Protein AF-A0A764TY96-F1 (afdb_monomer_lite)

Organism: Salmonella enterica (NCBI:txid28901)

Radius of gyration: 15.21 Å; chains: 1; bounding box: 51×39×33 Å

Secondary structure (DSSP, 8-state):
--EEEEEESSHHHHHHHHHHHHHH-TTSEEEEE-SHHHHHHHHHH-TT-EEEEES-GGGGHHHHHHHHHHHTTS-EEEEES---HHHHHHHHHTT---EEEHHHHHHHHS--SS-PPPPHHHHHHHSPP--------

Foldseek 3Di:
DQEAEEEELDVVLLVLVVVLCCVPPVSHHYHYDNDLVVVVVVCVVCVAHEYEYAEQQVVPLVSLVVCLVSPPPYHYEYEYQDHDPVSVVSCVVSVNPHYDYVVLCVVSSPPDDDPRDRDPSVVPSVDPPPPPPPPDD

pLDDT: mean 85.26, std 15.01, range [36.34, 96.69]

Structure (mmCIF, N/CA/C/O backbone):
data_AF-A0A764TY96-F1
#
_entry.id   AF-A0A764TY96-F1
#
loop_
_atom_site.group_PDB
_atom_site.id
_atom_site.type_symbol
_atom_site.label_atom_id
_atom_site.label_alt_id
_atom_site.label_comp_id
_atom_site.label_asym_id
_atom_site.label_entity_id
_atom_site.label_seq_id
_atom_site.pdbx_PDB_ins_code
_atom_site.Cartn_x
_atom_site.Cartn_y
_atom_site.Cartn_z
_atom_site.occupancy
_atom_site.B_iso_or_equiv
_atom_site.auth_seq_id
_atom_site.auth_comp_id
_atom_site.auth_asym_id
_atom_site.auth_atom_id
_atom_site.pdbx_PDB_model_num
ATOM 1 N N . MET A 1 1 ? -14.340 -0.416 6.680 1.00 81.19 1 MET A N 1
ATOM 2 C CA . MET A 1 1 ? -13.024 -1.053 6.851 1.00 81.19 1 MET A CA 1
ATOM 3 C C . MET A 1 1 ? -12.384 -0.429 8.074 1.00 81.19 1 MET A C 1
ATOM 5 O O . MET A 1 1 ? -12.250 0.789 8.084 1.00 81.19 1 MET A O 1
ATOM 9 N N . ARG A 1 2 ? -12.104 -1.229 9.109 1.00 87.56 2 ARG A N 1
ATOM 10 C CA . ARG A 1 2 ? -11.514 -0.759 10.378 1.00 87.56 2 ARG A CA 1
ATOM 11 C C . ARG A 1 2 ? -10.001 -0.971 10.444 1.00 87.56 2 ARG A C 1
ATOM 13 O O . ARG A 1 2 ? -9.323 -0.186 11.091 1.00 87.56 2 ARG A O 1
ATOM 20 N N . ASN A 1 3 ? -9.492 -1.978 9.736 1.00 93.69 3 ASN A N 1
ATOM 21 C CA . ASN A 1 3 ? -8.082 -2.348 9.750 1.00 93.69 3 ASN A CA 1
ATOM 22 C C . ASN A 1 3 ? -7.421 -1.978 8.420 1.00 93.69 3 ASN A C 1
ATOM 24 O O . ASN A 1 3 ? -8.009 -2.179 7.351 1.00 93.69 3 ASN A O 1
ATOM 28 N N . VAL A 1 4 ? -6.207 -1.444 8.494 1.00 95.69 4 VAL A N 1
ATOM 29 C CA . VAL A 1 4 ? -5.368 -1.090 7.347 1.00 95.69 4 VAL A CA 1
ATOM 30 C C . VAL A 1 4 ? -3.994 -1.713 7.550 1.00 95.69 4 VAL A C 1
ATOM 32 O O . VAL A 1 4 ? -3.360 -1.518 8.585 1.00 95.69 4 VAL A O 1
ATOM 35 N N . ILE A 1 5 ? -3.531 -2.453 6.552 1.00 96.38 5 ILE A N 1
ATOM 36 C CA . ILE A 1 5 ? -2.167 -2.960 6.475 1.00 96.38 5 ILE A CA 1
ATOM 37 C C . ILE A 1 5 ? -1.405 -2.061 5.510 1.00 96.38 5 ILE A C 1
ATOM 39 O O . ILE A 1 5 ? -1.843 -1.847 4.381 1.00 96.38 5 ILE A O 1
ATOM 43 N N . ILE A 1 6 ? -0.269 -1.536 5.949 1.00 96.69 6 ILE A N 1
ATOM 44 C CA . ILE A 1 6 ? 0.631 -0.734 5.125 1.00 96.69 6 ILE A CA 1
ATOM 45 C C . ILE A 1 6 ? 1.892 -1.549 4.914 1.00 96.69 6 ILE A C 1
ATOM 47 O O . ILE A 1 6 ? 2.616 -1.831 5.866 1.00 96.69 6 ILE A O 1
ATOM 51 N N . TYR A 1 7 ? 2.154 -1.915 3.670 1.00 95.94 7 TYR A N 1
ATOM 52 C CA . TYR A 1 7 ? 3.398 -2.541 3.274 1.00 95.94 7 TYR A CA 1
ATOM 53 C C . TYR A 1 7 ? 4.252 -1.560 2.490 1.00 95.94 7 TYR A C 1
ATOM 55 O O . TYR A 1 7 ? 3.772 -0.919 1.562 1.00 95.94 7 TYR A O 1
ATOM 63 N N . GLY A 1 8 ? 5.526 -1.477 2.832 1.00 93.12 8 GLY A N 1
ATOM 64 C CA . GLY A 1 8 ? 6.500 -0.676 2.113 1.00 93.12 8 GLY A CA 1
ATOM 65 C C . GLY A 1 8 ? 7.893 -1.198 2.402 1.00 93.12 8 GLY A C 1
ATOM 66 O O . GLY A 1 8 ? 8.187 -1.632 3.514 1.00 93.12 8 GLY A O 1
ATOM 67 N N . ILE A 1 9 ? 8.750 -1.161 1.388 1.00 86.50 9 ILE A N 1
ATOM 68 C CA . ILE A 1 9 ? 10.121 -1.677 1.495 1.00 86.50 9 ILE A CA 1
ATOM 69 C C . ILE A 1 9 ? 10.954 -0.769 2.394 1.00 86.50 9 ILE A C 1
ATOM 71 O O . ILE A 1 9 ? 11.745 -1.236 3.207 1.00 86.50 9 ILE A O 1
ATOM 75 N N . ASN A 1 10 ? 10.718 0.541 2.299 1.00 87.44 10 ASN A N 1
ATOM 76 C CA . ASN A 1 10 ? 11.291 1.507 3.217 1.00 87.44 10 ASN A CA 1
ATOM 77 C C . ASN A 1 10 ? 10.361 1.722 4.418 1.00 87.44 10 ASN A C 1
ATOM 79 O O . ASN A 1 10 ? 9.210 2.143 4.260 1.00 87.44 10 ASN A O 1
ATOM 83 N N . TRP A 1 11 ? 10.890 1.492 5.621 1.00 88.25 11 TRP A N 1
ATOM 84 C CA . TRP A 1 11 ? 10.172 1.703 6.874 1.00 88.25 11 TRP A CA 1
ATOM 85 C C . TRP A 1 11 ? 9.671 3.147 7.013 1.00 88.25 11 TRP A C 1
ATOM 87 O O . TRP A 1 11 ? 8.561 3.352 7.503 1.00 88.25 11 TRP A O 1
ATOM 97 N N . THR A 1 12 ? 10.411 4.145 6.518 1.00 89.50 12 THR A N 1
ATOM 98 C CA . THR A 1 12 ? 10.023 5.561 6.633 1.00 89.50 12 THR A CA 1
ATOM 99 C C . THR A 1 12 ? 8.695 5.861 5.937 1.00 89.50 12 THR A C 1
ATOM 101 O O . THR A 1 12 ? 7.849 6.548 6.511 1.00 89.50 12 THR A O 1
ATOM 104 N N . ASN A 1 13 ? 8.455 5.279 4.754 1.00 89.50 13 ASN A N 1
ATOM 105 C CA . ASN A 1 13 ? 7.187 5.424 4.032 1.00 89.50 13 ASN A CA 1
ATOM 106 C C . ASN A 1 13 ? 6.024 4.862 4.859 1.00 89.50 13 ASN A C 1
ATOM 108 O O . ASN A 1 13 ? 4.964 5.482 4.957 1.00 89.50 13 ASN A O 1
ATOM 112 N N . CYS A 1 14 ? 6.231 3.704 5.492 1.00 92.62 14 CYS A N 1
ATOM 113 C CA . CYS A 1 14 ? 5.222 3.070 6.335 1.00 92.62 14 CYS A CA 1
ATOM 114 C C . CYS A 1 14 ? 4.856 3.944 7.541 1.00 92.62 14 CYS A C 1
ATOM 116 O O . CYS A 1 14 ? 3.670 4.116 7.826 1.00 92.62 14 CYS A O 1
ATOM 118 N N . TYR A 1 15 ? 5.844 4.528 8.228 1.00 91.75 15 TYR A N 1
ATOM 119 C CA . TYR A 1 15 ? 5.585 5.409 9.373 1.00 91.75 15 TYR A CA 1
ATOM 120 C C . TYR A 1 15 ? 4.955 6.743 8.971 1.00 91.75 15 TYR A C 1
ATOM 122 O O . TYR A 1 15 ? 4.059 7.216 9.671 1.00 91.75 15 TYR A O 1
ATOM 130 N N . ALA A 1 16 ? 5.358 7.330 7.840 1.00 91.69 16 ALA A N 1
ATOM 131 C CA . ALA A 1 16 ? 4.741 8.550 7.324 1.00 91.69 16 ALA A CA 1
ATOM 132 C C . ALA A 1 16 ? 3.244 8.337 7.050 1.00 91.69 16 ALA A C 1
ATOM 134 O O . ALA A 1 16 ? 2.401 9.088 7.542 1.00 91.69 16 ALA A O 1
ATOM 135 N N . LEU A 1 17 ? 2.898 7.250 6.354 1.00 93.12 17 LEU A N 1
ATOM 136 C CA . LEU A 1 17 ? 1.504 6.887 6.100 1.00 93.12 17 LEU A CA 1
ATOM 137 C C . LEU A 1 17 ? 0.751 6.561 7.396 1.00 93.12 17 LEU A C 1
ATOM 139 O O . LEU A 1 17 ? -0.376 7.017 7.582 1.00 93.12 17 LEU A O 1
ATOM 143 N N . GLN A 1 18 ? 1.373 5.828 8.324 1.00 93.94 18 GLN A N 1
ATOM 144 C CA . GLN A 1 18 ? 0.774 5.546 9.630 1.00 93.94 18 GLN A CA 1
ATOM 145 C C . GLN A 1 18 ? 0.470 6.836 10.408 1.00 93.94 18 GLN A C 1
ATOM 147 O O . GLN A 1 18 ? -0.580 6.924 11.044 1.00 93.94 18 GLN A O 1
ATOM 152 N N . SER A 1 19 ? 1.345 7.844 10.342 1.00 91.31 19 SER A N 1
ATOM 153 C CA . SER A 1 19 ? 1.128 9.154 10.966 1.00 91.31 19 SER A CA 1
ATOM 154 C C . SER A 1 19 ? -0.109 9.857 10.397 1.00 91.31 19 SER A C 1
ATOM 156 O O . SER A 1 19 ? -0.960 10.309 11.164 1.00 91.31 19 SER A O 1
ATOM 158 N N . ILE A 1 20 ? -0.282 9.849 9.068 1.00 90.88 20 ILE A N 1
ATOM 159 C CA . ILE A 1 20 ? -1.473 10.419 8.413 1.00 90.88 20 ILE A CA 1
ATOM 160 C C . ILE A 1 20 ? -2.750 9.752 8.941 1.00 90.88 20 ILE A C 1
ATOM 162 O O . ILE A 1 20 ? -3.721 10.439 9.262 1.00 90.88 20 ILE A O 1
ATOM 166 N N . PHE A 1 21 ? -2.756 8.421 9.070 1.00 91.38 21 PHE A N 1
ATOM 167 C CA . PHE A 1 21 ? -3.906 7.707 9.628 1.00 91.38 21 PHE A CA 1
ATOM 168 C C . PHE A 1 21 ? -4.154 8.045 11.096 1.00 91.38 21 PHE A C 1
ATOM 170 O O . PHE A 1 21 ? -5.297 8.298 11.453 1.00 91.38 21 PHE A O 1
ATOM 177 N N . LYS A 1 22 ? -3.115 8.115 11.935 1.00 89.69 22 LYS A N 1
ATOM 178 C CA . LYS A 1 22 ? -3.271 8.501 13.348 1.00 89.69 22 LYS A CA 1
ATOM 179 C C . LYS A 1 22 ? -3.878 9.896 13.505 1.00 89.69 22 LYS A C 1
ATOM 181 O O . LYS A 1 22 ? -4.673 10.106 14.412 1.00 89.69 22 LYS A O 1
ATOM 186 N N . GLN A 1 23 ? -3.521 10.830 12.624 1.00 87.62 23 GLN A N 1
ATOM 187 C CA . GLN A 1 23 ? -4.022 12.205 12.671 1.00 87.62 23 GLN A CA 1
ATOM 188 C C . GLN A 1 23 ? -5.439 12.350 12.101 1.00 87.62 23 GLN A C 1
ATOM 190 O O . GLN A 1 23 ? -6.256 13.067 12.672 1.00 87.62 23 GLN A O 1
ATOM 195 N N . LYS A 1 24 ? -5.737 11.707 10.962 1.00 86.50 24 LYS A N 1
ATOM 196 C CA . LYS A 1 24 ? -6.994 11.926 10.220 1.00 86.50 24 LYS A CA 1
ATOM 197 C C . LYS A 1 24 ? -8.060 10.849 10.430 1.00 86.50 24 LYS A C 1
ATOM 199 O O . LYS A 1 24 ? -9.228 11.123 10.177 1.00 86.50 24 LYS A O 1
ATOM 204 N N . TYR A 1 25 ? -7.668 9.648 10.850 1.00 89.06 25 TYR A N 1
ATOM 205 C CA . TYR A 1 25 ? -8.548 8.489 11.044 1.00 89.06 25 TYR A CA 1
ATOM 206 C C . TYR A 1 25 ? -8.168 7.708 12.319 1.00 89.06 25 TYR A C 1
ATOM 208 O O . TYR A 1 25 ? -7.775 6.537 12.230 1.00 89.06 25 TYR A O 1
ATOM 216 N N . PRO A 1 26 ? -8.234 8.339 13.508 1.00 87.69 26 PRO A N 1
ATOM 217 C CA . PRO A 1 26 ? -7.820 7.715 14.767 1.00 87.69 26 PRO A CA 1
ATOM 218 C C . PRO A 1 26 ? -8.622 6.449 15.114 1.00 87.69 26 PRO A C 1
ATOM 220 O O . PRO A 1 26 ? -8.167 5.623 15.898 1.00 87.69 26 PRO A O 1
ATOM 223 N N . GLU A 1 27 ? -9.798 6.262 14.514 1.00 89.88 27 GLU A N 1
ATOM 224 C CA . GLU A 1 27 ? -10.641 5.079 14.677 1.00 89.88 27 GLU A CA 1
ATOM 225 C C . GLU A 1 27 ? -10.134 3.835 13.927 1.00 89.88 27 GLU A C 1
ATOM 227 O O . GLU A 1 27 ? -10.655 2.735 14.137 1.00 89.88 27 GLU A O 1
ATOM 232 N N . LYS A 1 28 ? -9.159 3.986 13.020 1.00 91.25 28 LYS A N 1
ATOM 233 C CA . LYS A 1 28 ? -8.627 2.881 12.214 1.00 91.25 28 LYS A CA 1
ATOM 234 C C . LYS A 1 28 ? -7.395 2.261 12.854 1.00 91.25 28 LYS A C 1
ATOM 236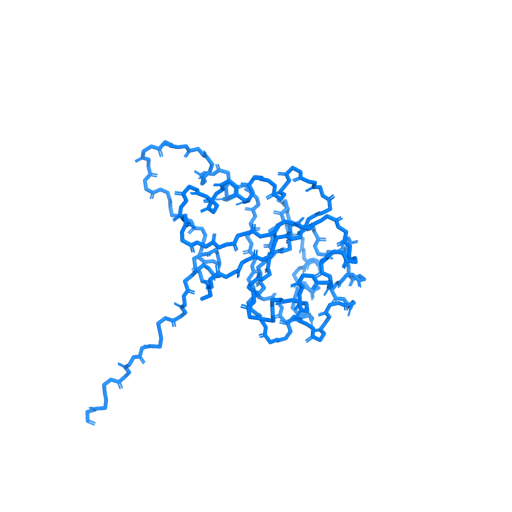 O O . LYS A 1 28 ? -6.432 2.944 13.189 1.00 91.25 28 LYS A O 1
ATOM 241 N N . CYS A 1 29 ? -7.382 0.934 12.923 1.00 93.06 29 CYS A N 1
ATOM 242 C CA . CYS A 1 29 ? -6.208 0.186 13.344 1.00 93.06 29 CYS A CA 1
ATOM 243 C C . CYS A 1 29 ? -5.246 0.025 12.161 1.00 93.06 29 CYS A C 1
ATOM 245 O O . CYS A 1 29 ? -5.616 -0.526 11.121 1.00 93.06 29 CYS A O 1
ATOM 247 N N . VAL A 1 30 ? -4.014 0.516 12.310 1.00 95.00 30 VAL A N 1
ATOM 248 C CA . VAL A 1 30 ? -2.996 0.498 11.250 1.00 95.00 30 VAL A CA 1
ATOM 249 C C . VAL A 1 30 ? -1.829 -0.395 11.647 1.00 95.00 30 VAL A C 1
ATOM 251 O O . VAL A 1 30 ? -1.126 -0.099 12.616 1.00 95.00 30 VAL A O 1
ATOM 254 N N . LYS A 1 31 ? -1.578 -1.439 10.853 1.00 95.44 31 LYS A N 1
ATOM 255 C CA . LYS A 1 31 ? -0.417 -2.327 10.991 1.00 95.44 31 LYS A CA 1
ATOM 256 C C . LYS A 1 31 ? 0.563 -2.078 9.849 1.00 95.44 31 LYS A C 1
ATOM 258 O O . LYS A 1 31 ? 0.177 -2.113 8.684 1.00 95.44 31 LYS A O 1
ATOM 263 N N . THR A 1 32 ? 1.825 -1.829 10.170 1.00 95.38 32 THR A N 1
ATOM 264 C CA . THR A 1 32 ? 2.893 -1.659 9.178 1.00 95.38 32 THR A CA 1
ATOM 265 C C . THR A 1 32 ? 3.657 -2.969 8.986 1.00 95.38 32 THR A C 1
ATOM 267 O O . THR A 1 32 ? 3.825 -3.753 9.918 1.00 95.38 32 THR A O 1
ATOM 270 N N . CYS A 1 33 ? 4.098 -3.233 7.761 1.00 93.88 33 CYS A N 1
ATOM 271 C CA . CYS A 1 33 ? 4.891 -4.398 7.384 1.00 93.88 33 CYS A CA 1
ATOM 272 C C . CYS A 1 33 ? 6.007 -3.951 6.433 1.00 93.88 33 CY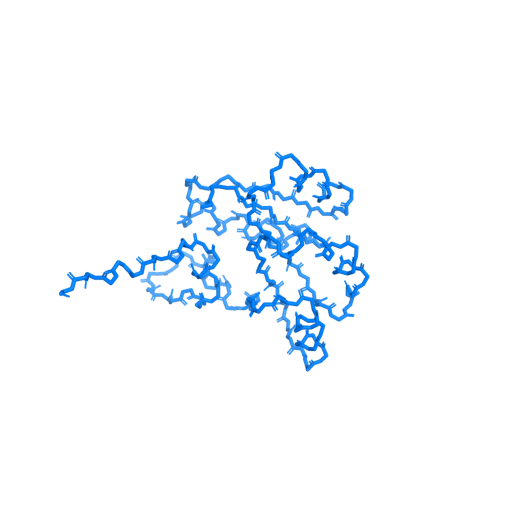S A C 1
ATOM 274 O O . CYS A 1 33 ? 5.771 -3.164 5.521 1.00 93.88 33 CYS A O 1
ATOM 276 N N . ASN A 1 34 ? 7.217 -4.465 6.630 1.00 90.56 34 ASN A N 1
ATOM 277 C CA . ASN A 1 34 ? 8.380 -4.198 5.776 1.00 90.56 34 ASN A CA 1
ATOM 278 C C . ASN A 1 34 ? 8.977 -5.475 5.158 1.00 90.56 34 ASN A C 1
ATOM 280 O O . ASN A 1 34 ? 9.910 -5.398 4.368 1.00 90.56 34 ASN A O 1
ATOM 284 N N . SER A 1 35 ? 8.423 -6.649 5.475 1.00 90.56 35 SER A N 1
ATOM 285 C CA . SER A 1 35 ? 8.794 -7.932 4.875 1.00 90.56 35 SER A CA 1
ATOM 286 C C . SER A 1 35 ? 7.575 -8.634 4.283 1.00 90.56 35 SER A C 1
ATOM 288 O O . SER A 1 35 ? 6.449 -8.472 4.766 1.00 90.56 35 SER A O 1
ATOM 290 N N . LEU A 1 36 ? 7.795 -9.423 3.228 1.00 89.94 36 LEU A N 1
ATOM 291 C CA . LEU A 1 36 ? 6.728 -10.182 2.576 1.00 89.94 36 LEU A CA 1
ATOM 292 C C . LEU A 1 36 ? 6.096 -11.194 3.540 1.00 89.94 36 LEU A C 1
ATOM 294 O O . LEU A 1 36 ? 4.877 -11.298 3.608 1.00 89.94 36 LEU A O 1
ATOM 298 N N . THR A 1 37 ? 6.901 -11.882 4.349 1.00 91.19 37 THR A N 1
ATOM 299 C CA . THR A 1 37 ? 6.400 -12.846 5.338 1.00 91.19 37 THR A CA 1
ATOM 300 C C . THR A 1 37 ? 5.475 -12.181 6.359 1.00 91.19 37 THR A C 1
ATOM 302 O O . THR A 1 37 ? 4.383 -12.686 6.621 1.00 91.19 37 THR A O 1
ATOM 305 N N . ALA A 1 38 ? 5.854 -11.009 6.884 1.00 92.25 38 ALA A N 1
ATOM 306 C CA . ALA A 1 38 ? 5.013 -10.258 7.818 1.00 92.25 38 ALA A CA 1
ATOM 307 C C . ALA A 1 38 ? 3.722 -9.752 7.159 1.00 92.25 38 ALA A C 1
ATOM 309 O O . ALA A 1 38 ? 2.661 -9.750 7.793 1.00 92.25 38 ALA A O 1
ATOM 310 N N . LEU A 1 39 ? 3.799 -9.357 5.883 1.00 93.94 39 LEU A N 1
ATOM 311 C CA . LEU A 1 39 ? 2.631 -8.980 5.095 1.00 93.94 39 LEU A CA 1
ATOM 312 C C . LEU A 1 39 ? 1.673 -10.166 4.928 1.00 93.94 39 LEU A C 1
ATOM 314 O O . LEU A 1 39 ? 0.490 -10.030 5.225 1.00 93.94 39 LEU A O 1
ATOM 318 N N . LEU A 1 40 ? 2.167 -11.330 4.502 1.00 92.31 40 LEU A N 1
ATOM 319 C CA . LEU A 1 40 ? 1.346 -12.527 4.289 1.00 92.31 40 LEU A CA 1
ATOM 320 C C . LEU A 1 40 ? 0.688 -13.017 5.583 1.00 92.31 40 LEU A C 1
ATOM 322 O O . LEU A 1 40 ? -0.495 -13.372 5.570 1.00 92.31 40 LEU A O 1
ATOM 326 N N . HIS A 1 41 ? 1.419 -12.979 6.699 1.00 93.12 41 HIS A N 1
ATOM 327 C CA . HIS A 1 41 ? 0.864 -13.278 8.018 1.00 93.12 41 HIS A CA 1
ATOM 328 C C . HIS A 1 41 ? -0.254 -12.289 8.369 1.00 93.12 41 HIS A C 1
ATOM 330 O O . HIS A 1 41 ? -1.383 -12.687 8.634 1.00 93.12 41 HIS A O 1
ATOM 336 N N . SER A 1 42 ? 0.011 -10.985 8.248 1.00 93.56 42 SER A N 1
ATOM 337 C CA . SER A 1 42 ? -0.970 -9.943 8.578 1.00 93.56 42 SER A CA 1
ATOM 338 C C . SER A 1 42 ? -2.215 -9.977 7.690 1.00 93.56 42 SER A C 1
ATOM 340 O O . SER A 1 42 ? -3.315 -9.716 8.170 1.00 93.56 42 SER A O 1
ATOM 342 N N . LEU A 1 43 ? -2.063 -10.313 6.406 1.00 92.38 43 LEU A N 1
ATOM 343 C CA . LEU A 1 43 ? -3.181 -10.498 5.476 1.00 92.38 43 LEU A CA 1
ATOM 344 C C . LEU A 1 43 ? -4.025 -11.729 5.813 1.00 92.38 43 LEU A C 1
ATOM 346 O O . LEU A 1 43 ? -5.193 -11.776 5.435 1.00 92.38 43 LEU A O 1
ATOM 350 N N . SER A 1 44 ? -3.434 -12.730 6.465 1.00 91.06 44 SER A N 1
ATOM 351 C CA . SER A 1 44 ? -4.143 -13.930 6.915 1.00 91.06 44 SER A CA 1
ATOM 352 C C . SER A 1 44 ? -4.856 -13.681 8.247 1.00 91.06 44 SER A C 1
ATOM 354 O O . SER A 1 44 ? -6.012 -14.065 8.379 1.00 91.06 44 SER A O 1
ATOM 356 N N . ASP A 1 45 ? -4.232 -12.944 9.173 1.00 92.38 45 ASP A N 1
ATOM 357 C CA . ASP A 1 45 ? -4.848 -12.541 10.449 1.00 92.38 45 ASP A CA 1
ATOM 358 C C . ASP A 1 45 ? -6.028 -11.574 10.258 1.00 92.38 45 ASP A C 1
ATOM 360 O O . ASP A 1 45 ? -6.979 -11.562 11.037 1.00 92.38 45 ASP A O 1
ATOM 364 N N . MET A 1 46 ? -5.950 -10.708 9.241 1.00 91.56 46 MET A N 1
ATOM 365 C CA . MET A 1 46 ? -6.932 -9.654 8.982 1.00 91.56 46 MET A CA 1
ATOM 366 C C . MET A 1 46 ? -7.434 -9.716 7.531 1.00 91.56 46 MET A C 1
ATOM 368 O O . MET A 1 46 ? -7.057 -8.875 6.703 1.00 91.56 46 MET A O 1
ATOM 372 N N . PRO A 1 47 ? -8.318 -10.675 7.200 1.00 87.94 47 PRO A N 1
ATOM 373 C CA . PRO A 1 47 ? -8.784 -10.876 5.830 1.00 87.94 47 PRO A CA 1
ATOM 374 C C . PRO A 1 47 ? -9.479 -9.634 5.255 1.00 87.94 47 PRO A C 1
ATOM 376 O O . PRO A 1 47 ? -9.232 -9.301 4.098 1.00 87.94 47 PRO A O 1
ATOM 379 N N . ASP A 1 48 ? -10.220 -8.887 6.080 1.00 89.12 48 ASP A N 1
ATOM 380 C CA . ASP A 1 48 ? -10.970 -7.681 5.688 1.00 89.12 48 ASP A CA 1
ATOM 381 C C . ASP A 1 48 ? -10.149 -6.378 5.704 1.00 89.12 48 ASP A C 1
ATOM 383 O O . ASP A 1 48 ? -10.695 -5.286 5.486 1.00 89.12 48 ASP A O 1
ATOM 387 N N . ALA A 1 49 ? -8.851 -6.446 6.022 1.00 92.69 49 ALA A N 1
ATOM 388 C CA . ALA A 1 49 ? -8.011 -5.257 6.057 1.00 92.69 49 ALA A CA 1
ATOM 389 C C . ALA A 1 49 ? -7.776 -4.692 4.651 1.00 92.69 49 ALA A C 1
ATOM 391 O O . ALA A 1 49 ? -7.467 -5.420 3.701 1.00 92.69 49 ALA A O 1
ATOM 392 N N . GLY A 1 50 ? -7.859 -3.367 4.541 1.00 94.31 50 GLY A N 1
ATOM 393 C CA . GLY A 1 50 ? -7.372 -2.668 3.356 1.00 94.31 50 GLY A CA 1
ATOM 394 C C . GLY A 1 50 ? -5.867 -2.757 3.285 1.00 94.31 50 GLY A C 1
ATOM 395 O O . GLY A 1 50 ? -5.198 -2.728 4.316 1.00 94.31 50 GLY A O 1
ATOM 396 N N . LEU A 1 51 ? -5.344 -2.836 2.073 1.00 95.75 51 LEU A N 1
ATOM 397 C CA . LEU A 1 51 ? -3.918 -2.933 1.830 1.00 95.75 51 LEU A CA 1
ATOM 398 C C . LEU A 1 51 ? -3.417 -1.657 1.161 1.00 95.75 51 LEU A C 1
ATOM 400 O O . LEU A 1 51 ? -3.928 -1.262 0.119 1.00 95.75 51 LEU A O 1
ATOM 404 N N . ILE A 1 52 ? -2.401 -1.037 1.748 1.00 96.25 52 ILE A N 1
ATOM 405 C CA . ILE A 1 52 ? -1.626 0.021 1.108 1.00 96.25 52 ILE A CA 1
ATOM 406 C C . ILE A 1 52 ? -0.260 -0.544 0.736 1.00 96.25 52 ILE A C 1
ATOM 408 O O . ILE A 1 52 ? 0.434 -1.083 1.596 1.00 96.25 52 ILE A O 1
ATOM 412 N N . LEU A 1 53 ? 0.123 -0.407 -0.531 1.00 96.00 53 LEU A N 1
ATOM 413 C CA . LEU A 1 53 ? 1.433 -0.787 -1.055 1.00 96.00 53 LEU A CA 1
ATOM 414 C C . LEU A 1 53 ? 2.236 0.485 -1.351 1.00 96.00 53 LEU A C 1
ATOM 416 O O . LEU A 1 53 ? 1.999 1.155 -2.351 1.00 96.00 53 LEU A O 1
ATOM 420 N N . ALA A 1 54 ? 3.167 0.832 -0.468 1.00 94.88 54 ALA A N 1
ATOM 421 C CA . ALA A 1 54 ? 4.037 1.998 -0.565 1.00 94.88 54 ALA A CA 1
ATOM 422 C C . ALA A 1 54 ? 5.340 1.659 -1.314 1.00 94.88 54 ALA A C 1
ATOM 424 O O . ALA A 1 54 ? 6.392 1.456 -0.697 1.00 94.88 54 ALA A O 1
ATOM 425 N N . LEU A 1 55 ? 5.245 1.528 -2.638 1.00 93.56 55 LEU A N 1
ATOM 426 C CA . LEU A 1 55 ? 6.308 1.061 -3.536 1.00 93.56 55 LEU A CA 1
ATOM 427 C C . LEU A 1 55 ? 6.041 1.486 -4.987 1.00 93.56 55 LEU A C 1
ATOM 429 O O . LEU A 1 55 ? 4.922 1.874 -5.323 1.00 93.56 55 LEU A O 1
ATOM 433 N N . ASN A 1 56 ? 7.049 1.346 -5.850 1.00 92.81 56 ASN A N 1
ATOM 434 C CA . ASN A 1 56 ? 6.895 1.522 -7.295 1.00 92.81 56 ASN A CA 1
ATOM 435 C C . ASN A 1 56 ? 6.513 0.178 -7.948 1.00 92.81 56 ASN A C 1
ATOM 437 O O . ASN A 1 56 ? 7.254 -0.799 -7.778 1.00 92.81 56 ASN A O 1
ATOM 441 N N . PRO A 1 57 ? 5.379 0.085 -8.665 1.00 92.38 57 PRO A N 1
ATOM 442 C CA . PRO A 1 57 ? 4.886 -1.179 -9.214 1.00 92.38 57 PRO A CA 1
ATOM 443 C C . PRO A 1 57 ? 5.851 -1.939 -10.129 1.00 92.38 57 PRO A C 1
ATOM 445 O O . PRO A 1 57 ? 6.001 -3.152 -9.976 1.00 92.38 57 PRO A O 1
ATOM 448 N N . HIS A 1 58 ? 6.521 -1.250 -11.053 1.00 93.19 58 HIS A N 1
ATOM 449 C CA . HIS A 1 58 ? 7.389 -1.876 -12.055 1.00 93.19 58 HIS A CA 1
ATOM 450 C C . HIS A 1 58 ? 8.647 -2.521 -11.460 1.00 93.19 58 HIS A C 1
ATOM 452 O O . HIS A 1 58 ? 9.138 -3.510 -11.992 1.00 93.19 58 HIS A O 1
ATOM 458 N N . GLU A 1 59 ? 9.139 -2.014 -10.331 1.00 92.38 59 GLU A N 1
ATOM 459 C CA . GLU A 1 59 ? 10.275 -2.599 -9.606 1.00 92.38 59 GLU A CA 1
ATOM 460 C C . GLU A 1 59 ? 9.866 -3.858 -8.816 1.00 92.38 59 GLU A C 1
ATOM 462 O O . GLU A 1 59 ? 10.709 -4.652 -8.403 1.00 92.38 59 GLU A O 1
ATOM 467 N N . HIS A 1 60 ? 8.559 -4.066 -8.612 1.00 92.50 60 HIS A N 1
ATOM 468 C CA . HIS A 1 60 ? 8.021 -5.060 -7.679 1.00 92.50 60 HIS A CA 1
ATOM 469 C C . HIS A 1 60 ? 6.951 -5.955 -8.302 1.00 92.50 60 HIS A C 1
ATOM 471 O O . HIS A 1 60 ? 6.083 -6.465 -7.596 1.00 92.50 60 HIS A O 1
ATOM 477 N N . VAL A 1 61 ? 7.016 -6.208 -9.609 1.00 92.75 61 VAL A N 1
ATOM 478 C CA . VAL A 1 61 ? 6.061 -7.083 -10.317 1.00 92.75 61 VAL A CA 1
ATOM 479 C C . VAL A 1 61 ? 5.937 -8.456 -9.642 1.00 92.75 61 VAL A C 1
ATOM 481 O O . VAL A 1 61 ? 4.830 -8.976 -9.488 1.00 92.75 61 VAL A O 1
ATOM 484 N N . TYR A 1 62 ? 7.056 -9.008 -9.156 1.00 91.06 62 TYR A N 1
ATOM 485 C CA . TYR A 1 62 ? 7.081 -10.281 -8.427 1.00 91.06 62 TYR A CA 1
ATOM 486 C C . TYR A 1 62 ? 6.173 -10.272 -7.185 1.00 91.06 62 TYR A C 1
ATOM 488 O O . TYR A 1 62 ? 5.539 -11.278 -6.870 1.00 91.06 62 TYR A O 1
ATOM 496 N N . LEU A 1 63 ? 6.082 -9.134 -6.488 1.00 92.31 63 LEU A N 1
ATOM 497 C CA . LEU A 1 63 ? 5.272 -8.980 -5.287 1.00 92.31 63 LEU A CA 1
ATOM 498 C C . LEU A 1 63 ? 3.785 -8.993 -5.637 1.00 92.31 63 LEU A C 1
ATOM 500 O O . LEU A 1 63 ? 3.007 -9.671 -4.971 1.00 92.31 63 LEU A O 1
ATOM 504 N N . PHE A 1 64 ? 3.388 -8.277 -6.690 1.00 92.75 64 PHE A N 1
ATOM 505 C CA . PHE A 1 64 ? 2.000 -8.296 -7.152 1.00 92.75 64 PHE A CA 1
ATOM 506 C C . PHE A 1 64 ? 1.580 -9.695 -7.597 1.00 92.75 64 PHE A C 1
ATOM 508 O O . PHE A 1 64 ? 0.485 -10.135 -7.253 1.00 92.75 64 PHE A O 1
ATOM 515 N N . HIS A 1 65 ? 2.473 -10.424 -8.270 1.00 91.50 65 HIS A N 1
ATOM 516 C CA . HIS A 1 65 ? 2.238 -11.818 -8.629 1.00 91.50 65 HIS A CA 1
ATOM 517 C C . HIS A 1 65 ? 2.058 -12.704 -7.385 1.00 91.50 65 HIS A C 1
ATOM 519 O O . HIS A 1 65 ? 1.069 -13.427 -7.278 1.00 91.50 65 HIS A O 1
ATOM 525 N N . ALA A 1 66 ? 2.949 -12.597 -6.393 1.00 90.12 66 ALA A N 1
ATOM 526 C CA . ALA A 1 66 ? 2.842 -13.350 -5.139 1.00 90.12 66 ALA A CA 1
ATOM 527 C C . ALA A 1 66 ? 1.558 -13.031 -4.348 1.00 90.12 66 ALA A C 1
ATOM 529 O O . ALA A 1 66 ? 1.038 -13.880 -3.623 1.00 90.12 66 ALA A O 1
ATOM 530 N N . LEU A 1 67 ? 1.036 -11.810 -4.485 1.00 91.12 67 LEU A N 1
ATOM 531 C CA . LEU A 1 67 ? -0.164 -11.347 -3.793 1.00 91.12 67 LEU A CA 1
ATOM 532 C C . LEU A 1 67 ? -1.446 -11.492 -4.618 1.00 91.12 67 LEU A C 1
ATOM 534 O O . LEU A 1 67 ? -2.511 -11.202 -4.079 1.00 91.12 67 LEU A O 1
ATOM 538 N N . GLN A 1 68 ? -1.392 -11.937 -5.875 1.00 89.25 68 GLN A N 1
ATOM 539 C CA . GLN A 1 68 ? -2.493 -11.824 -6.840 1.00 89.25 68 GLN A CA 1
ATOM 540 C C . GLN A 1 68 ? -3.847 -12.294 -6.285 1.00 89.25 68 GLN A C 1
ATOM 542 O O . GLN A 1 68 ? -4.831 -11.556 -6.327 1.00 89.25 68 GLN A O 1
ATOM 547 N N . THR A 1 69 ? -3.886 -13.479 -5.672 1.00 86.62 69 THR A N 1
ATOM 548 C CA . THR A 1 69 ? -5.108 -14.046 -5.068 1.00 86.62 69 THR A CA 1
ATOM 549 C C . THR A 1 69 ? -5.616 -13.237 -3.874 1.00 86.62 69 THR A C 1
ATOM 551 O O . THR A 1 69 ? -6.815 -13.183 -3.607 1.00 86.62 69 THR A O 1
ATOM 554 N N . AR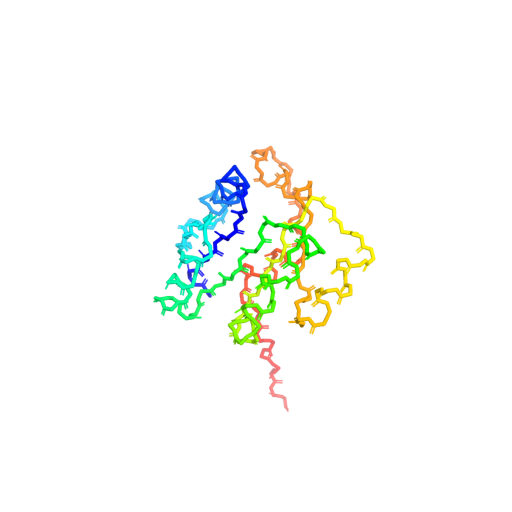G A 1 70 ? -4.715 -12.572 -3.146 1.00 86.94 70 ARG A N 1
ATOM 555 C CA . ARG A 1 70 ? -5.040 -11.719 -2.000 1.00 86.94 70 ARG A CA 1
ATOM 556 C C . ARG A 1 70 ? -5.476 -10.319 -2.422 1.00 86.94 70 ARG A C 1
ATOM 558 O O . ARG A 1 70 ? -6.186 -9.697 -1.638 1.00 86.94 70 ARG A O 1
ATOM 565 N N . LEU A 1 71 ? -5.095 -9.828 -3.605 1.00 86.44 71 LEU A N 1
ATOM 566 C CA . LEU A 1 71 ? -5.474 -8.495 -4.097 1.00 86.44 71 LEU A CA 1
ATOM 567 C C . LEU A 1 71 ? -6.940 -8.434 -4.563 1.00 86.44 71 LEU A C 1
ATOM 569 O O . LEU A 1 71 ? -7.612 -7.445 -4.291 1.00 86.44 71 LEU A O 1
ATOM 573 N N . GLN A 1 72 ? -7.454 -9.495 -5.196 1.00 79.94 72 GLN A N 1
ATOM 574 C CA . GLN A 1 72 ? -8.759 -9.488 -5.887 1.00 79.94 72 GLN A CA 1
ATOM 575 C C . GLN A 1 72 ? -9.972 -9.190 -4.988 1.00 79.94 72 GLN A C 1
ATOM 577 O O . GLN A 1 72 ? -10.932 -8.574 -5.439 1.00 79.94 72 GLN A O 1
ATOM 582 N N . ASN A 1 73 ? -9.927 -9.584 -3.713 1.00 80.94 73 ASN A N 1
ATOM 583 C CA . ASN A 1 73 ? -11.069 -9.472 -2.794 1.00 80.94 73 ASN A CA 1
ATOM 584 C C . ASN A 1 73 ? -10.908 -8.373 -1.736 1.00 80.94 73 ASN A C 1
ATOM 586 O O . ASN A 1 73 ? -11.630 -8.365 -0.738 1.00 80.94 73 ASN A O 1
ATOM 590 N N . ARG A 1 74 ? -9.958 -7.447 -1.909 1.00 89.56 74 ARG A N 1
ATOM 591 C CA . ARG A 1 74 ? -9.732 -6.369 -0.938 1.00 89.56 74 ARG A CA 1
ATOM 592 C C . ARG A 1 74 ? -9.534 -5.024 -1.605 1.00 89.56 74 ARG A C 1
ATOM 594 O O . ARG A 1 74 ? -9.158 -4.917 -2.764 1.00 89.56 74 ARG A O 1
ATOM 601 N N . LYS A 1 75 ? -9.739 -3.972 -0.818 1.00 91.88 75 LYS A N 1
ATOM 602 C CA . LYS A 1 75 ? -9.323 -2.631 -1.219 1.00 91.88 75 LYS A CA 1
ATOM 603 C C . LYS A 1 75 ? -7.804 -2.557 -1.186 1.00 91.88 75 LYS A C 1
ATOM 605 O O . LYS A 1 75 ? -7.208 -2.774 -0.130 1.00 91.88 75 LYS A O 1
ATOM 610 N N . VAL A 1 76 ? -7.212 -2.226 -2.324 1.00 94.44 76 VAL A N 1
ATOM 611 C CA . VAL A 1 76 ? -5.773 -2.026 -2.480 1.00 94.44 76 VAL A CA 1
ATOM 612 C C . VAL A 1 76 ? -5.548 -0.596 -2.942 1.00 94.44 76 VAL A C 1
ATOM 614 O O . VAL A 1 76 ? -6.217 -0.144 -3.864 1.00 94.44 76 VAL A O 1
ATOM 617 N N . LEU A 1 77 ? -4.626 0.107 -2.295 1.00 95.94 77 LEU A N 1
ATOM 618 C CA . LEU A 1 77 ? -4.165 1.426 -2.704 1.00 95.94 77 LEU A CA 1
ATOM 619 C C . LEU A 1 77 ? -2.651 1.385 -2.884 1.00 95.94 77 LEU A C 1
ATOM 621 O O . LEU A 1 77 ? -1.927 0.967 -1.981 1.00 95.94 77 LEU A O 1
ATOM 625 N N . VAL A 1 78 ? -2.161 1.844 -4.027 1.00 95.81 78 VAL A N 1
ATOM 626 C CA . VAL A 1 78 ? -0.720 1.964 -4.273 1.00 95.81 78 VAL A CA 1
ATOM 627 C C . VAL A 1 78 ? -0.272 3.392 -3.999 1.00 95.81 78 VAL A C 1
ATOM 629 O O . VAL A 1 78 ? -0.875 4.343 -4.482 1.00 95.81 78 VAL A O 1
ATOM 632 N N . VAL A 1 79 ? 0.783 3.549 -3.208 1.00 95.19 79 VAL A N 1
ATOM 633 C CA . VAL A 1 79 ? 1.408 4.842 -2.930 1.00 95.19 79 VAL A CA 1
ATOM 634 C C . VAL A 1 79 ? 2.822 4.819 -3.496 1.00 95.19 79 VAL A C 1
ATOM 636 O O . VAL A 1 79 ? 3.709 4.181 -2.931 1.00 95.19 79 VAL A O 1
ATOM 639 N N . ALA A 1 80 ? 3.030 5.510 -4.610 1.00 93.44 80 ALA A N 1
ATOM 640 C CA . ALA A 1 80 ? 4.303 5.518 -5.329 1.00 93.44 80 ALA A CA 1
ATOM 641 C C . ALA A 1 80 ? 4.958 6.903 -5.276 1.00 93.44 80 ALA A C 1
ATOM 643 O O . ALA A 1 80 ? 4.281 7.911 -5.075 1.00 93.44 80 ALA A O 1
ATOM 644 N N . ASP A 1 81 ? 6.276 6.970 -5.464 1.00 89.94 81 ASP A N 1
ATOM 645 C CA . ASP A 1 81 ? 6.955 8.263 -5.631 1.00 89.94 81 ASP A CA 1
ATOM 646 C C . ASP A 1 81 ? 6.589 8.885 -6.982 1.00 89.94 81 ASP A C 1
ATOM 648 O O . ASP A 1 81 ? 6.246 10.062 -7.078 1.00 89.94 81 ASP A O 1
ATOM 652 N N . ARG A 1 82 ? 6.622 8.064 -8.034 1.00 90.94 82 ARG A N 1
ATOM 653 C CA . ARG A 1 82 ? 6.246 8.411 -9.406 1.00 90.94 82 ARG A CA 1
ATOM 654 C C . ARG A 1 82 ? 5.578 7.209 -10.062 1.00 90.94 82 ARG A C 1
ATOM 656 O O . ARG A 1 82 ? 5.811 6.075 -9.658 1.00 90.94 82 ARG A O 1
ATOM 663 N N . LEU A 1 83 ? 4.768 7.464 -11.087 1.00 91.44 83 LEU A N 1
ATOM 664 C CA . LEU A 1 83 ? 4.150 6.416 -11.897 1.00 91.44 83 LEU A CA 1
ATOM 665 C C . LEU A 1 83 ? 4.489 6.615 -13.366 1.00 91.44 83 LEU A C 1
ATOM 667 O O . LEU A 1 83 ? 4.007 7.554 -14.007 1.00 91.44 83 LEU A O 1
ATOM 671 N N . TYR A 1 84 ? 5.286 5.698 -13.896 1.00 93.19 84 TYR A N 1
ATOM 672 C CA . TYR A 1 84 ? 5.583 5.597 -15.313 1.00 93.19 84 TYR A CA 1
ATOM 673 C C . TYR A 1 84 ? 4.468 4.843 -16.046 1.00 93.19 84 TYR A C 1
ATOM 675 O O . TYR A 1 84 ? 3.582 4.233 -15.443 1.00 93.19 84 TYR A O 1
ATOM 683 N N . TYR A 1 85 ? 4.515 4.866 -17.379 1.00 93.38 85 TYR A N 1
ATOM 684 C CA . TYR A 1 85 ? 3.592 4.091 -18.213 1.00 93.38 85 TYR A CA 1
ATOM 685 C C . TYR A 1 85 ? 3.583 2.606 -17.819 1.00 93.38 85 TYR A C 1
ATOM 687 O O . TYR A 1 85 ? 2.520 2.021 -17.623 1.00 93.38 85 TYR A O 1
ATOM 695 N N . ILE A 1 86 ? 4.770 2.030 -17.605 1.00 93.56 86 ILE A N 1
ATOM 696 C CA . ILE A 1 86 ? 4.918 0.623 -17.232 1.00 93.56 86 ILE A CA 1
ATOM 697 C C . ILE A 1 86 ? 4.278 0.298 -15.876 1.00 93.56 86 ILE A C 1
ATOM 699 O O . ILE A 1 86 ? 3.668 -0.759 -15.734 1.00 93.56 86 ILE A O 1
ATOM 703 N N . ASP A 1 87 ? 4.316 1.218 -14.905 1.00 94.31 87 ASP A N 1
ATOM 704 C CA . ASP A 1 87 ? 3.634 1.023 -13.624 1.00 94.31 87 ASP A CA 1
ATOM 705 C C . ASP A 1 87 ? 2.129 0.887 -13.816 1.00 94.31 87 ASP A C 1
ATOM 707 O O . ASP A 1 87 ? 1.504 -0.002 -13.243 1.00 94.31 87 ASP A O 1
ATOM 711 N N . ARG A 1 88 ? 1.543 1.739 -14.663 1.00 93.19 88 ARG A N 1
ATOM 712 C CA . ARG A 1 88 ? 0.108 1.697 -14.963 1.00 93.19 88 ARG A CA 1
ATOM 713 C C . ARG A 1 88 ? -0.277 0.380 -15.626 1.00 93.19 88 ARG A C 1
ATOM 715 O O . ARG A 1 88 ? -1.301 -0.186 -15.259 1.00 93.19 88 ARG A O 1
ATOM 722 N N . CYS A 1 89 ? 0.553 -0.137 -16.533 1.00 94.19 89 CYS A N 1
ATOM 723 C CA . CYS A 1 89 ? 0.342 -1.451 -17.142 1.00 94.19 89 CYS A CA 1
ATOM 724 C C . CYS A 1 89 ? 0.360 -2.576 -16.099 1.00 94.19 89 CYS A C 1
ATOM 726 O O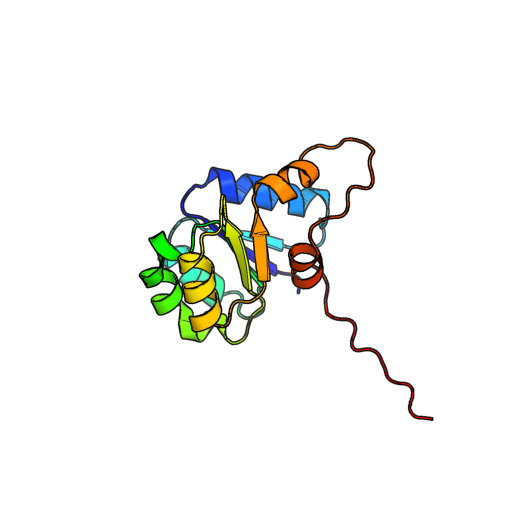 . CYS A 1 89 ? -0.530 -3.424 -16.104 1.00 94.19 89 CYS A O 1
ATOM 728 N N . VAL A 1 90 ? 1.332 -2.565 -15.179 1.00 93.88 90 VAL A N 1
ATOM 729 C CA . VAL A 1 90 ? 1.421 -3.548 -14.085 1.00 93.88 90 VAL A CA 1
ATOM 730 C C . VAL A 1 90 ? 0.178 -3.474 -13.200 1.00 93.88 90 VAL A C 1
ATOM 732 O O . VAL A 1 90 ? -0.482 -4.484 -12.967 1.00 93.88 90 VAL A O 1
ATOM 735 N N . LEU A 1 91 ? -0.190 -2.275 -12.749 1.00 93.69 91 LEU A N 1
ATOM 736 C CA . LEU A 1 91 ? -1.373 -2.061 -11.917 1.00 93.69 91 LEU A CA 1
ATOM 737 C C . LEU A 1 91 ? -2.657 -2.529 -12.609 1.00 93.69 91 LEU A C 1
ATOM 739 O O . LEU A 1 91 ? -3.468 -3.224 -11.995 1.00 93.69 91 LEU A O 1
ATOM 743 N N . GLN A 1 92 ? -2.805 -2.219 -13.899 1.00 92.69 92 GLN A N 1
ATOM 744 C CA . GLN A 1 92 ? -3.949 -2.641 -14.698 1.00 92.69 92 GLN A CA 1
ATOM 745 C C . GLN A 1 92 ? -4.024 -4.165 -14.831 1.00 92.69 92 GLN A C 1
ATOM 747 O O . GLN A 1 92 ? -5.098 -4.734 -14.636 1.00 92.69 92 GLN A O 1
ATOM 752 N N . TYR A 1 93 ? -2.894 -4.825 -15.096 1.00 92.38 93 TYR A N 1
ATOM 753 C CA . TYR A 1 93 ? -2.809 -6.284 -15.194 1.00 92.38 93 TYR A CA 1
ATOM 754 C C . TYR A 1 93 ? -3.258 -6.980 -13.899 1.00 92.38 93 TYR A C 1
ATOM 756 O O . TYR A 1 93 ? -3.979 -7.975 -13.943 1.00 92.38 93 TYR A O 1
ATOM 764 N N . PHE A 1 94 ? -2.895 -6.425 -12.739 1.00 91.69 94 PHE A N 1
ATOM 765 C CA . PHE A 1 94 ? -3.289 -6.962 -11.431 1.00 91.69 94 PHE A CA 1
ATOM 766 C C . PHE A 1 94 ? -4.636 -6.433 -10.907 1.00 91.69 94 PHE A C 1
ATOM 768 O O . PHE A 1 94 ? -5.017 -6.750 -9.779 1.00 91.69 94 PHE A O 1
ATOM 775 N N . GLY A 1 95 ? -5.371 -5.644 -11.698 1.00 90.19 95 GLY A N 1
ATOM 776 C CA . GLY A 1 95 ? -6.687 -5.122 -11.320 1.00 90.19 95 GLY A CA 1
ATOM 777 C C . GLY A 1 95 ? -6.661 -4.047 -10.225 1.00 90.19 95 GLY A C 1
ATOM 778 O O . GLY A 1 95 ? -7.690 -3.776 -9.608 1.00 90.19 95 GLY A O 1
ATOM 779 N N . VAL A 1 96 ? -5.510 -3.422 -9.965 1.00 91.38 96 VAL A N 1
ATOM 780 C CA . VAL A 1 96 ? -5.363 -2.358 -8.963 1.00 91.38 96 VAL A CA 1
ATOM 781 C C . VAL A 1 96 ? -5.547 -1.004 -9.642 1.00 91.38 96 VAL A C 1
ATOM 783 O O . VAL A 1 96 ? -4.672 -0.536 -10.358 1.00 91.38 96 VAL A O 1
ATOM 786 N N . MET A 1 97 ? -6.695 -0.365 -9.421 1.00 86.25 97 MET A N 1
ATOM 787 C CA . MET A 1 97 ? -7.030 0.912 -10.076 1.00 86.25 97 MET A CA 1
ATOM 788 C C . MET A 1 97 ? -6.735 2.140 -9.213 1.00 86.25 97 MET A C 1
ATOM 790 O O . MET A 1 97 ? -6.666 3.256 -9.724 1.00 86.25 97 MET A O 1
ATOM 794 N N . ASP A 1 98 ? -6.571 1.944 -7.905 1.00 93.19 98 ASP A N 1
ATOM 795 C CA . ASP A 1 98 ? -6.390 3.034 -6.957 1.00 93.19 98 ASP A CA 1
ATOM 796 C C . ASP A 1 98 ? -4.912 3.225 -6.640 1.00 93.19 98 ASP A C 1
ATOM 798 O O . ASP A 1 98 ? -4.256 2.366 -6.042 1.00 93.19 98 ASP A O 1
ATOM 802 N N . TYR A 1 99 ? -4.398 4.393 -7.012 1.00 94.00 99 TYR A N 1
ATOM 803 C CA . TYR A 1 99 ? -3.049 4.824 -6.691 1.00 94.00 99 TYR A CA 1
ATOM 804 C C . TYR A 1 99 ? -3.014 6.308 -6.322 1.00 94.00 99 TYR A C 1
ATOM 806 O O . TYR A 1 99 ? -3.897 7.078 -6.698 1.00 94.00 99 TYR A O 1
ATOM 814 N N . VAL A 1 100 ? -1.983 6.698 -5.579 1.00 94.19 100 VAL A N 1
ATOM 815 C CA . VAL A 1 100 ? -1.705 8.069 -5.140 1.00 94.19 100 VAL A CA 1
ATOM 816 C C . VAL A 1 100 ? -0.196 8.300 -5.169 1.00 94.19 100 VAL A C 1
ATOM 818 O O . VAL A 1 100 ? 0.578 7.382 -4.885 1.00 94.19 100 VAL A O 1
ATOM 821 N N . LEU A 1 101 ? 0.235 9.515 -5.498 1.00 92.81 101 LEU A N 1
ATOM 822 C CA . LEU A 1 101 ? 1.647 9.881 -5.415 1.00 92.81 101 LEU A CA 1
ATOM 823 C C . LEU A 1 101 ? 1.997 10.369 -4.006 1.00 92.81 101 LEU A C 1
ATOM 825 O O . LEU A 1 101 ? 1.198 11.043 -3.353 1.00 92.81 101 LEU A O 1
ATOM 829 N N . LYS A 1 102 ? 3.204 10.064 -3.519 1.00 89.94 102 LYS A N 1
ATOM 830 C CA . LYS A 1 102 ? 3.639 10.505 -2.181 1.00 89.94 102 LYS A CA 1
ATOM 831 C C . LYS A 1 102 ? 3.583 12.020 -2.021 1.00 89.94 102 LYS A C 1
ATOM 833 O O . LYS A 1 102 ? 3.126 12.485 -0.980 1.00 89.94 102 LYS A O 1
ATOM 838 N N . ASP A 1 103 ? 3.951 12.768 -3.058 1.00 87.12 103 ASP A N 1
ATOM 839 C CA . ASP A 1 103 ? 3.905 14.233 -3.047 1.00 87.12 103 ASP A CA 1
ATOM 840 C C . ASP A 1 103 ? 2.491 14.782 -2.810 1.00 87.12 103 ASP A C 1
ATOM 842 O O . ASP A 1 103 ? 2.324 15.781 -2.110 1.00 87.12 103 ASP A O 1
ATOM 846 N N . GLU A 1 104 ? 1.457 14.085 -3.289 1.00 87.25 104 GLU A N 1
ATOM 847 C CA . GLU A 1 104 ? 0.054 14.451 -3.053 1.00 87.25 104 GLU A CA 1
ATOM 848 C C . GLU A 1 104 ? -0.380 14.200 -1.597 1.00 87.25 104 GLU A C 1
ATOM 850 O O . GLU A 1 104 ? -1.326 14.816 -1.101 1.00 87.25 104 GLU A O 1
ATOM 855 N N . LEU A 1 105 ? 0.315 13.306 -0.885 1.00 85.94 105 LEU A N 1
ATOM 856 C CA . LEU A 1 105 ? 0.092 13.017 0.535 1.00 85.94 105 LEU A CA 1
ATOM 857 C C . LEU A 1 105 ? 0.974 13.856 1.462 1.00 85.94 105 LEU A C 1
ATOM 859 O O . LEU A 1 105 ? 0.669 13.955 2.651 1.00 85.94 105 LEU A O 1
ATOM 863 N N . SER A 1 106 ? 2.014 14.515 0.948 1.00 80.19 106 SER A N 1
ATOM 864 C CA . SER A 1 106 ? 2.877 15.418 1.721 1.00 80.19 106 SER A CA 1
ATOM 865 C C . SER A 1 106 ? 2.076 16.515 2.427 1.00 80.19 106 SER A C 1
ATOM 867 O O . SER A 1 106 ? 2.356 16.856 3.578 1.00 80.19 106 SER A O 1
ATOM 869 N N . CYS A 1 107 ? 1.019 17.020 1.782 1.00 74.69 107 CYS A N 1
ATOM 870 C CA . CYS A 1 107 ? 0.091 17.989 2.368 1.00 74.69 107 CYS A CA 1
ATOM 871 C C . CYS A 1 107 ? -0.673 17.429 3.575 1.00 74.69 107 CYS A C 1
ATOM 873 O O . CYS A 1 107 ? -1.027 18.178 4.474 1.00 74.69 107 CYS A O 1
ATOM 875 N N . ALA A 1 108 ? -0.914 16.118 3.630 1.00 75.94 108 ALA A N 1
ATOM 876 C CA . ALA A 1 108 ? -1.625 15.491 4.740 1.00 75.94 108 ALA A CA 1
ATOM 877 C C . ALA A 1 108 ? -0.797 15.448 6.033 1.00 75.94 108 ALA A C 1
ATOM 879 O O . ALA A 1 108 ? -1.385 15.325 7.105 1.00 75.94 108 ALA A O 1
ATOM 880 N N . ILE A 1 109 ? 0.533 15.531 5.917 1.00 72.44 109 ILE A N 1
ATOM 881 C CA . ILE A 1 109 ? 1.488 15.556 7.035 1.00 72.44 109 ILE A CA 1
ATOM 882 C C . ILE A 1 109 ? 1.674 16.988 7.555 1.00 72.44 109 ILE A C 1
ATOM 884 O O . ILE A 1 109 ? 1.904 17.198 8.746 1.00 72.44 109 ILE A O 1
ATOM 888 N N . ARG A 1 110 ? 1.578 17.987 6.670 1.00 69.50 110 ARG A N 1
ATOM 889 C CA . ARG A 1 110 ? 1.683 19.401 7.036 1.00 69.50 110 ARG A CA 1
ATOM 890 C C . ARG A 1 110 ? 0.376 19.824 7.710 1.00 69.50 110 ARG A C 1
ATOM 892 O O . ARG A 1 110 ? -0.662 19.906 7.070 1.00 69.50 110 ARG A O 1
ATOM 899 N N . SER A 1 111 ? 0.436 20.089 9.012 1.00 56.47 111 SER A N 1
ATOM 900 C CA . SER A 1 111 ? -0.697 20.478 9.872 1.00 56.47 111 SER A CA 1
ATOM 901 C C . SER A 1 111 ? -1.345 21.835 9.518 1.00 56.47 111 SER A C 1
ATOM 903 O O . SER A 1 111 ? -2.108 22.368 10.328 1.00 56.47 111 SER A O 1
ATOM 905 N N . ASP A 1 112 ? -1.019 22.437 8.373 1.00 52.34 112 ASP A N 1
ATOM 906 C CA . ASP A 1 112 ? -1.370 23.828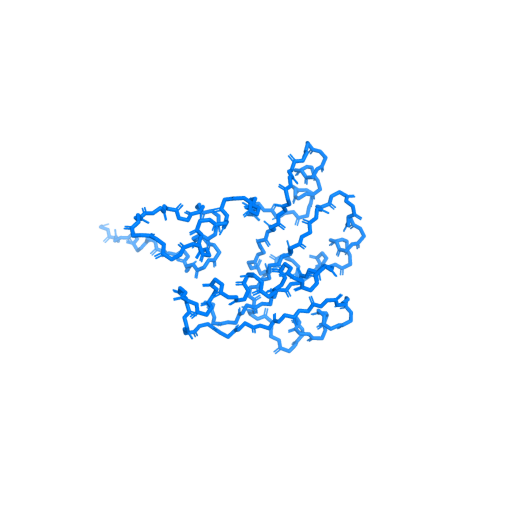 8.113 1.00 52.34 112 ASP A CA 1
ATOM 907 C C . ASP A 1 112 ? -2.784 23.990 7.539 1.00 52.34 112 ASP A C 1
ATOM 909 O O . ASP A 1 112 ? -3.300 23.139 6.815 1.00 52.34 112 ASP A O 1
ATOM 913 N N . ARG A 1 113 ? -3.422 25.090 7.937 1.00 49.38 113 ARG A N 1
ATOM 914 C CA . ARG A 1 113 ? -4.873 25.344 8.024 1.00 49.38 113 ARG A CA 1
ATOM 915 C C . ARG A 1 113 ? -5.650 25.390 6.705 1.00 49.38 113 ARG A C 1
ATOM 917 O O . ARG A 1 113 ? -6.831 25.744 6.709 1.00 49.38 113 ARG A O 1
ATOM 924 N N . GLU A 1 114 ? -5.051 25.019 5.587 1.00 48.81 114 GLU A N 1
ATOM 925 C CA . GLU A 1 114 ? -5.773 24.936 4.327 1.00 48.81 114 GLU A CA 1
ATOM 926 C C . GLU A 1 114 ? -6.481 23.585 4.221 1.00 48.81 114 GLU A C 1
ATOM 928 O O . GLU A 1 114 ? -5.890 22.520 4.393 1.00 48.81 114 GLU A O 1
ATOM 933 N N . LYS A 1 115 ? -7.786 23.621 3.928 1.00 52.56 115 LYS A N 1
ATOM 934 C CA . LYS A 1 115 ? -8.603 22.447 3.581 1.00 52.56 115 LYS A CA 1
ATOM 935 C C . LYS A 1 115 ? -8.147 21.871 2.231 1.00 52.56 115 LYS A C 1
ATOM 937 O O . LYS A 1 115 ? -8.913 21.845 1.269 1.00 52.56 115 LYS A O 1
ATOM 942 N N . LEU A 1 116 ? -6.897 21.435 2.135 1.00 57.03 116 LEU A N 1
ATOM 943 C CA . LEU A 1 116 ? -6.356 20.781 0.957 1.00 57.03 116 LEU A CA 1
ATOM 944 C C . LEU A 1 116 ? -6.976 19.392 0.849 1.00 57.03 116 LEU A C 1
ATOM 946 O O . LEU A 1 116 ? -6.970 18.584 1.784 1.00 57.03 116 LEU A O 1
ATOM 950 N N . ARG A 1 117 ? -7.605 19.162 -0.303 1.00 70.94 117 ARG A N 1
ATOM 951 C CA . ARG A 1 117 ? -8.358 17.948 -0.592 1.00 70.94 117 ARG A CA 1
ATOM 952 C C . ARG A 1 117 ? -7.372 16.802 -0.770 1.00 70.94 117 ARG A C 1
ATOM 954 O O . ARG A 1 117 ? -6.514 16.853 -1.642 1.00 70.94 117 ARG A O 1
ATOM 961 N N . LEU A 1 118 ? -7.513 15.768 0.058 1.00 82.31 118 LEU A N 1
ATOM 962 C CA . LEU A 1 118 ? -6.805 14.509 -0.154 1.00 82.31 118 LEU A CA 1
ATOM 963 C C . LEU A 1 118 ? -7.180 13.933 -1.529 1.00 82.31 118 LEU A C 1
ATOM 965 O O . LEU A 1 118 ? -8.328 14.113 -1.953 1.00 82.31 118 LEU A O 1
ATOM 969 N N . PRO A 1 119 ? -6.265 13.203 -2.187 1.00 86.88 119 PRO A N 1
ATOM 970 C CA . PRO A 1 119 ? -6.544 12.566 -3.468 1.00 86.88 119 PRO A CA 1
ATOM 971 C C . PRO A 1 119 ? -7.801 11.699 -3.418 1.00 86.88 119 PRO A C 1
ATOM 973 O O . PRO A 1 119 ? -8.072 11.015 -2.426 1.00 86.88 119 PRO A O 1
ATOM 976 N N . GLU A 1 120 ? -8.568 11.680 -4.505 1.00 87.44 120 GLU A N 1
ATOM 977 C CA . GLU A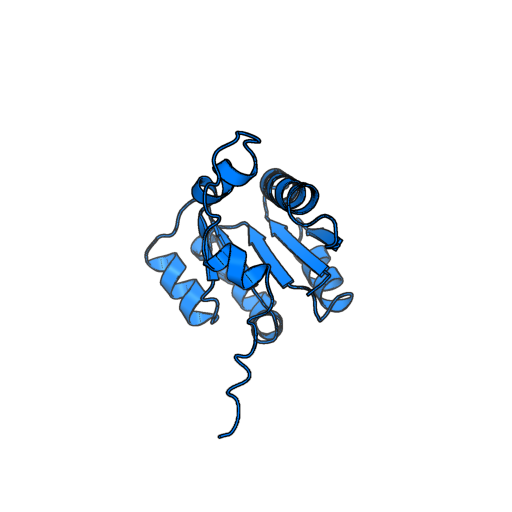 1 120 ? -9.830 10.939 -4.547 1.00 87.44 120 GLU A CA 1
ATOM 978 C C . GLU A 1 120 ? -9.621 9.438 -4.296 1.00 87.44 120 GLU A C 1
ATOM 980 O O . GLU A 1 120 ? -10.382 8.830 -3.546 1.00 87.44 120 GLU A O 1
ATOM 985 N N . ALA A 1 121 ? -8.553 8.844 -4.840 1.00 90.44 121 ALA A N 1
ATOM 986 C CA . ALA A 1 121 ? -8.201 7.445 -4.588 1.00 90.44 121 ALA A CA 1
ATOM 987 C C . ALA A 1 121 ? -7.932 7.168 -3.095 1.00 90.44 121 ALA A C 1
ATOM 989 O O . ALA A 1 121 ? -8.399 6.163 -2.557 1.00 90.44 121 ALA A O 1
ATOM 990 N N . TRP A 1 122 ? -7.281 8.098 -2.383 1.00 91.25 122 TRP A N 1
ATOM 991 C CA . TRP A 1 122 ? -7.111 8.006 -0.930 1.00 91.25 122 TRP A CA 1
ATOM 992 C C . TRP A 1 122 ? -8.460 8.035 -0.202 1.00 91.25 122 TRP A C 1
ATOM 994 O O . TRP A 1 122 ? -8.714 7.231 0.700 1.00 91.25 122 TRP A O 1
ATOM 1004 N N . LEU A 1 123 ? -9.354 8.942 -0.601 1.00 89.81 123 LEU A N 1
ATOM 1005 C CA . LEU A 1 123 ? -10.687 9.054 -0.013 1.00 89.81 123 LEU A CA 1
ATOM 1006 C C . LEU A 1 123 ? -11.539 7.809 -0.293 1.00 89.81 123 LEU A C 1
ATOM 1008 O O . LEU A 1 123 ? -12.181 7.319 0.639 1.00 89.81 123 LEU A O 1
ATOM 1012 N N . ARG A 1 124 ? -11.504 7.266 -1.518 1.00 89.81 124 ARG A N 1
ATOM 1013 C CA . ARG A 1 124 ? -12.191 6.023 -1.923 1.00 89.81 124 ARG A CA 1
ATOM 1014 C C . ARG A 1 124 ? -11.652 4.800 -1.184 1.00 89.81 124 ARG A C 1
ATOM 1016 O O . ARG A 1 124 ? -12.429 3.912 -0.816 1.00 89.81 124 ARG A O 1
ATOM 1023 N N . PHE A 1 125 ? -10.352 4.763 -0.901 1.00 91.44 125 PHE A N 1
ATOM 1024 C CA . PHE A 1 125 ? -9.761 3.740 -0.043 1.00 91.44 125 PHE A CA 1
ATOM 1025 C C . PHE A 1 125 ? -10.270 3.874 1.399 1.00 91.44 125 PHE A C 1
ATOM 1027 O O . PHE A 1 125 ? -10.793 2.917 1.981 1.00 91.44 125 PHE A O 1
ATOM 1034 N N . CYS A 1 126 ? -10.178 5.083 1.959 1.00 87.56 126 CYS A N 1
ATOM 1035 C CA . CYS A 1 126 ? -10.485 5.354 3.358 1.00 87.56 126 CYS A CA 1
ATOM 1036 C C . CYS A 1 126 ? -11.975 5.253 3.705 1.00 87.56 126 CYS A C 1
ATOM 1038 O O . CYS A 1 126 ? -12.300 4.799 4.804 1.00 87.56 126 CYS A O 1
ATOM 1040 N N . HIS A 1 127 ? -12.872 5.656 2.810 1.00 83.00 127 HIS A N 1
ATOM 1041 C CA . HIS A 1 127 ? -14.313 5.644 3.043 1.00 83.00 127 HIS A CA 1
ATOM 1042 C C . HIS A 1 127 ? -14.950 4.422 2.379 1.00 83.00 127 HIS A C 1
ATOM 1044 O O . HIS A 1 127 ? -14.477 3.899 1.369 1.00 83.00 127 HIS A O 1
ATOM 1050 N N . ARG A 1 128 ? -16.046 3.911 2.948 1.00 58.66 128 ARG A N 1
ATOM 1051 C CA . ARG A 1 128 ? -16.894 2.970 2.201 1.00 58.66 128 ARG A CA 1
ATOM 1052 C C . ARG A 1 128 ? -17.478 3.734 1.004 1.00 58.66 128 ARG A C 1
ATOM 1054 O O . ARG A 1 128 ? -17.870 4.882 1.204 1.00 58.66 128 ARG A O 1
ATOM 1061 N N . PRO A 1 129 ? -17.600 3.133 -0.194 1.00 48.38 129 PRO A N 1
ATOM 1062 C CA . PRO A 1 129 ? -18.570 3.659 -1.140 1.00 48.38 129 PRO A CA 1
ATOM 1063 C C . PRO A 1 129 ? -19.915 3.650 -0.410 1.00 48.38 129 PRO A C 1
ATOM 1065 O O . PRO A 1 129 ? -20.366 2.596 0.048 1.00 48.38 129 PRO A O 1
ATOM 1068 N N . GLN A 1 130 ? -20.518 4.822 -0.209 1.00 38.88 130 GLN A N 1
ATOM 1069 C CA . GLN A 1 130 ? -21.934 4.853 0.110 1.00 38.88 130 GLN A CA 1
ATOM 1070 C C . GLN A 1 130 ? -22.613 4.188 -1.086 1.00 38.88 130 GLN A C 1
ATOM 1072 O O . GLN A 1 130 ? -22.542 4.703 -2.201 1.00 38.88 130 GLN A O 1
ATOM 1077 N N . LYS A 1 131 ? -23.218 3.011 -0.886 1.00 37.66 131 LYS A N 1
ATOM 1078 C CA . LYS A 1 131 ? -24.255 2.567 -1.814 1.00 37.66 131 LYS A CA 1
ATOM 1079 C C . LYS A 1 131 ? -25.247 3.724 -1.844 1.00 37.66 131 LYS A C 1
ATOM 1081 O O . LYS A 1 131 ? -25.837 4.022 -0.809 1.00 37.66 131 LYS A O 1
ATOM 1086 N N . LYS A 1 132 ? -25.375 4.411 -2.982 1.00 36.34 132 LYS A N 1
ATOM 1087 C CA . LYS A 1 132 ? -26.549 5.243 -3.227 1.00 36.34 132 LYS A CA 1
ATOM 1088 C C . LYS A 1 132 ? -27.730 4.301 -3.036 1.00 36.34 132 LYS A C 1
ATOM 1090 O O . LYS A 1 132 ? -27.918 3.393 -3.842 1.00 36.34 132 LYS A O 1
ATOM 1095 N N . THR A 1 133 ? -28.456 4.453 -1.936 1.00 38.59 133 THR A N 1
ATOM 1096 C CA . THR A 1 133 ? -29.798 3.903 -1.817 1.00 38.59 133 THR A CA 1
ATOM 1097 C C . THR A 1 133 ? -30.592 4.628 -2.889 1.00 38.59 133 THR A C 1
ATOM 1099 O O . THR A 1 133 ? -30.993 5.774 -2.703 1.00 38.59 133 THR A O 1
ATOM 1102 N N . VAL A 1 134 ? -30.691 4.022 -4.071 1.00 41.16 134 VAL A N 1
ATOM 1103 C CA . VAL A 1 134 ? -31.659 4.449 -5.071 1.00 41.16 134 VAL A CA 1
ATOM 1104 C C . VAL A 1 134 ? -33.000 4.179 -4.411 1.00 41.16 134 VAL A C 1
ATOM 1106 O O . VAL A 1 134 ? -33.357 3.024 -4.187 1.00 41.16 134 VAL A O 1
ATOM 1109 N N . ALA A 1 135 ? -33.656 5.248 -3.968 1.00 41.09 135 ALA A N 1
ATOM 1110 C CA . ALA A 1 135 ? -35.024 5.184 -3.500 1.00 41.09 135 ALA A CA 1
ATOM 1111 C C . ALA A 1 135 ? -35.850 4.597 -4.647 1.00 41.09 135 ALA A C 1
ATOM 1113 O O . ALA A 1 135 ? -35.912 5.183 -5.729 1.00 41.09 135 ALA A O 1
ATOM 1114 N N . ALA A 1 136 ? -36.400 3.404 -4.426 1.00 42.22 136 ALA A N 1
ATOM 1115 C CA . ALA A 1 136 ? -37.440 2.869 -5.282 1.00 42.22 136 ALA A CA 1
ATOM 1116 C C . ALA A 1 136 ? -38.603 3.868 -5.233 1.00 42.22 136 ALA A C 1
ATOM 1118 O O . ALA A 1 136 ? -39.099 4.183 -4.150 1.00 42.22 136 ALA A O 1
ATOM 1119 N N . THR A 1 137 ? -38.925 4.427 -6.395 1.00 47.38 137 THR A N 1
ATOM 1120 C CA . THR A 1 137 ? -40.148 5.196 -6.644 1.00 47.38 137 THR A CA 1
ATOM 1121 C C . THR A 1 137 ? -41.127 4.282 -7.350 1.00 47.38 137 THR A C 1
ATOM 1123 O O . THR A 1 137 ? -40.647 3.432 -8.137 1.00 47.38 137 THR A O 1
#

Sequence (137 aa):
MRNVIIYGINWTNCYALQSIFKQKYPEKCVKTCNSLTALLHSLSDMPDAGLILALNPHEHVYLFHALQTRLQNRKVLVVADRLYYIDRCVLQYFGVMDYVLKDELSCAIRSDREKLRLPEAWLRFCHRPQKKTVAAT